Protein AF-A0A960PG20-F1 (afdb_monomer)

Sequence (84 aa):
NPNVALHWQVSENGDGVELWGTAELHDDVETKRRLWNGVFDYDLNAFAPGGPDDSPEAGFLAIKPRRAIVIRAYGTGGTQRWTA

Foldseek 3Di:
DQWDKDKDQPDPLRKIKIWIFGKDKALDLVVQVVCQPDPDPDHCCVVVVLGSPGRSVDIDIDTDTAKMKIAGNNNPVHIDIDGD

Radius of gyration: 16.44 Å; Cα contacts (8 Å, |Δi|>4): 144; chains: 1; bounding box: 33×29×44 Å

pLDDT: mean 96.4, std 1.96, range [89.25, 98.56]

Nearest PDB structures (foldseek):
  2fhq-assembly1_B  TM=8.044E-01  e=1.425E-04  Bacteroides thetaiotaomicron VPI-5482
  2hq7-assembly1_B  TM=8.888E-01  e=2.224E-03  Clostridium acetobutylicum
  2i02-assembly1_B  TM=8.121E-01  e=1.086E-03  Nostoc punctiforme PCC 73102
  7kq2-assembly1_A  TM=6.639E-01  e=3.563E-01  Streptococcus sp.
  3cp3-assembly1_A-2  TM=6.271E-01  e=3.659E+00  Corynebacterium diphtheriae NCTC 13129

Solvent-accessible surface area (backbone atoms only — not comparable to full-atom values): 4935 Å² total; per-residue (Å²): 130,47,74,46,76,49,80,43,78,77,44,94,71,40,23,31,40,40,39,34,32,40,51,45,83,47,64,51,55,68,63,32,56,65,52,58,60,88,72,59,98,63,72,54,46,83,81,36,78,46,43,52,82,63,27,87,89,52,67,46,74,51,73,50,73,50,34,38,36,42,31,28,45,77,48,77,68,39,75,49,79,50,69,115

Mean predicted aligned error: 3.22 Å

Secondary structure (DSSP, 8-state):
--EEEEEEE-STT--EEEEEEEEEEE--HHHHHHHSSSSSSS-GGGT-TTHHHH-TT--EEEEEEEEEEEESGGGTT-EEEEE-

Structure (mmCIF, N/CA/C/O backbone):
data_AF-A0A960PG20-F1
#
_entry.id   AF-A0A960PG20-F1
#
loop_
_atom_site.group_PDB
_atom_site.id
_atom_site.type_symbol
_atom_site.label_atom_id
_atom_site.label_alt_id
_atom_site.label_comp_id
_atom_site.label_asym_id
_atom_site.label_entity_id
_atom_site.label_seq_id
_atom_site.pdbx_PDB_ins_code
_atom_site.Cartn_x
_atom_site.Cartn_y
_atom_site.Cartn_z
_atom_site.occupancy
_atom_site.B_iso_or_equiv
_atom_site.auth_seq_id
_atom_site.auth_comp_id
_atom_site.auth_asym_id
_atom_site.auth_atom_id
_atom_site.pdbx_PDB_model_num
ATOM 1 N N . ASN A 1 1 ? 4.238 -16.926 1.515 1.00 92.50 1 ASN A N 1
ATOM 2 C CA . ASN A 1 1 ? 3.068 -16.878 2.420 1.00 92.50 1 ASN A CA 1
ATOM 3 C C . ASN A 1 1 ? 2.346 -15.564 2.146 1.00 92.50 1 ASN A C 1
ATOM 5 O O . ASN A 1 1 ? 2.964 -14.541 2.397 1.00 92.50 1 ASN A O 1
ATOM 9 N N . PRO A 1 2 ? 1.128 -15.567 1.576 1.00 96.88 2 PRO A N 1
ATOM 10 C CA . PRO A 1 2 ? 0.440 -14.339 1.165 1.00 96.88 2 PRO A CA 1
ATOM 11 C C . PRO A 1 2 ? -0.260 -13.608 2.319 1.00 96.88 2 PRO A C 1
ATOM 13 O O . PRO A 1 2 ? -0.743 -12.499 2.121 1.00 96.88 2 PRO A O 1
ATOM 16 N N . ASN A 1 3 ? -0.365 -14.209 3.509 1.00 98.06 3 ASN A N 1
ATOM 17 C CA . ASN A 1 3 ? -1.041 -13.579 4.640 1.00 98.06 3 ASN A CA 1
ATOM 18 C C . ASN A 1 3 ? -0.160 -12.484 5.237 1.00 98.06 3 ASN A C 1
ATOM 20 O O . ASN A 1 3 ? 0.954 -12.764 5.680 1.00 98.06 3 ASN A O 1
ATOM 24 N N . VAL A 1 4 ? -0.688 -11.263 5.294 1.00 98.25 4 VAL A N 1
ATOM 25 C CA . VAL A 1 4 ? 0.039 -10.092 5.793 1.00 98.25 4 VAL A CA 1
ATOM 26 C C . VAL A 1 4 ? -0.734 -9.363 6.883 1.00 98.25 4 VAL A C 1
ATOM 28 O O . VAL A 1 4 ? -1.970 -9.398 6.937 1.00 98.25 4 VAL A O 1
ATOM 31 N N . ALA A 1 5 ? 0.027 -8.686 7.737 1.00 97.75 5 ALA A N 1
ATOM 32 C CA . ALA A 1 5 ? -0.451 -7.682 8.668 1.00 97.75 5 ALA A CA 1
ATOM 33 C C . ALA A 1 5 ? 0.370 -6.405 8.455 1.00 97.75 5 ALA A C 1
ATOM 35 O O . ALA A 1 5 ? 1.593 -6.479 8.351 1.00 97.75 5 ALA A O 1
ATOM 36 N N . LEU A 1 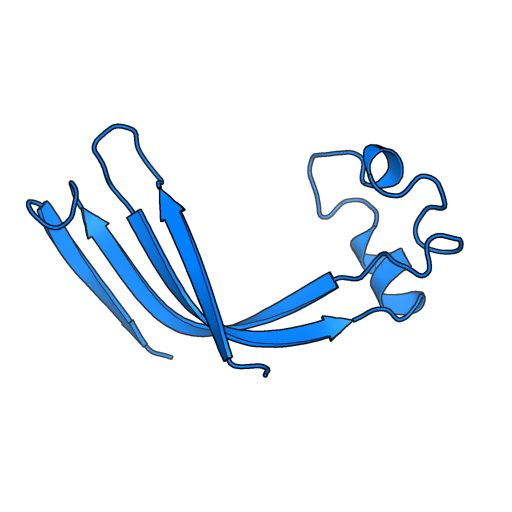6 ? -0.299 -5.261 8.361 1.00 97.81 6 LEU A N 1
ATOM 37 C CA . LEU A 1 6 ? 0.326 -3.952 8.234 1.00 97.81 6 LEU A CA 1
ATOM 38 C C . LEU A 1 6 ? -0.071 -3.115 9.450 1.00 97.81 6 LEU A C 1
ATOM 40 O O . LEU A 1 6 ? -1.226 -3.159 9.876 1.00 97.81 6 LEU A O 1
ATOM 44 N N . HIS A 1 7 ? 0.888 -2.387 10.013 1.00 96.81 7 HIS A N 1
ATOM 45 C CA . HIS A 1 7 ? 0.708 -1.615 11.235 1.00 96.81 7 HIS A CA 1
ATOM 46 C C . HIS A 1 7 ? 1.316 -0.228 11.060 1.00 96.81 7 HIS A C 1
ATOM 48 O O . HIS A 1 7 ? 2.468 -0.096 10.647 1.00 96.81 7 HIS A O 1
ATOM 54 N N . TRP A 1 8 ? 0.536 0.790 11.404 1.00 96.88 8 TRP A N 1
ATOM 55 C CA . TRP A 1 8 ? 0.969 2.177 11.422 1.00 96.88 8 TRP A CA 1
ATOM 56 C C . TRP A 1 8 ? 0.628 2.815 12.759 1.00 96.88 8 TRP A C 1
ATOM 58 O O . TRP A 1 8 ? -0.504 2.702 13.231 1.00 96.88 8 TRP A O 1
ATOM 68 N N . GLN A 1 9 ? 1.582 3.559 13.313 1.00 95.31 9 GLN A N 1
ATOM 69 C CA . GLN A 1 9 ? 1.285 4.611 14.275 1.00 95.31 9 GLN A CA 1
ATOM 70 C C . GLN A 1 9 ? 0.828 5.843 13.491 1.00 95.31 9 GLN A C 1
ATOM 72 O O . GLN A 1 9 ? 1.527 6.291 12.583 1.00 95.31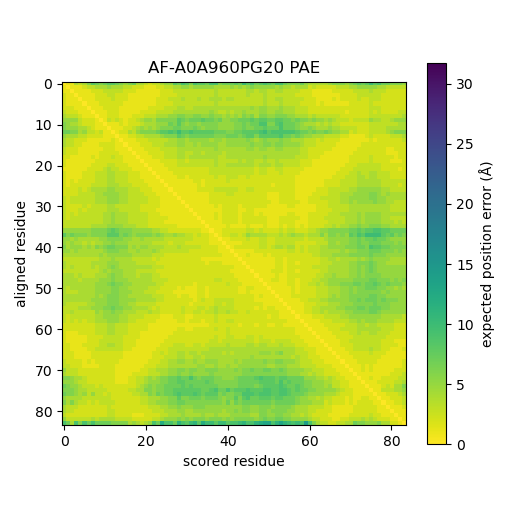 9 GLN A O 1
ATOM 77 N N . VAL A 1 10 ? -0.349 6.373 13.818 1.00 94.62 10 VAL A N 1
ATOM 78 C CA . VAL A 1 10 ? -0.970 7.482 13.071 1.00 94.62 10 VAL A CA 1
ATOM 79 C C . VAL A 1 10 ? -1.001 8.794 13.853 1.00 94.62 10 VAL A C 1
ATOM 81 O O . VAL A 1 10 ? -1.323 9.832 13.283 1.00 94.62 10 VAL A O 1
ATOM 84 N N . SER A 1 11 ? -0.659 8.774 15.145 1.00 95.38 11 SER A N 1
ATOM 85 C CA . SER A 1 11 ? -0.458 9.990 15.939 1.00 95.38 11 SER A CA 1
ATOM 86 C C . SER A 1 11 ? 0.578 9.801 17.050 1.00 95.38 11 SER A C 1
ATOM 88 O O . SER A 1 11 ? 0.841 8.686 17.509 1.00 95.38 11 SER A O 1
ATOM 90 N N . GLU A 1 12 ? 1.140 10.912 17.527 1.00 94.06 12 GLU A N 1
ATOM 91 C CA . GLU A 1 12 ? 2.055 10.943 18.680 1.00 94.06 12 GLU A CA 1
ATOM 92 C C . GLU A 1 12 ? 1.385 10.456 19.975 1.00 94.06 12 GLU A C 1
ATOM 94 O O . GLU A 1 12 ? 2.041 9.888 20.844 1.00 94.06 12 GLU A O 1
ATOM 99 N N . ASN A 1 13 ? 0.057 10.588 20.069 1.00 92.94 13 ASN A N 1
ATOM 100 C CA . ASN A 1 13 ? -0.741 10.142 21.215 1.00 92.94 13 ASN A CA 1
ATOM 101 C C . ASN A 1 13 ? -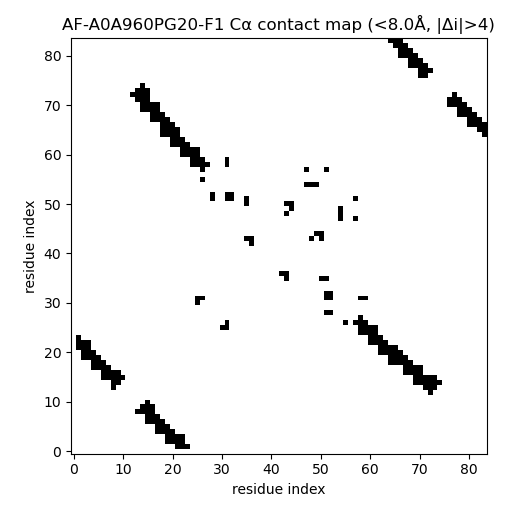0.877 8.612 21.307 1.00 92.94 13 ASN A C 1
ATOM 103 O O . ASN A 1 13 ? -1.533 8.111 22.220 1.00 92.94 13 ASN A O 1
ATOM 107 N N . GLY A 1 14 ? -0.289 7.867 20.369 1.00 93.50 14 GLY A N 1
ATOM 108 C CA . GLY A 1 14 ? -0.364 6.410 20.333 1.00 93.50 14 GLY A CA 1
ATOM 109 C C . GLY A 1 14 ? -1.611 5.869 19.653 1.00 93.50 14 GLY A C 1
ATOM 110 O O . GLY A 1 14 ? -2.009 4.736 19.931 1.00 93.50 14 GLY A O 1
ATOM 111 N N . ASP A 1 15 ? -2.260 6.657 18.793 1.00 97.56 15 ASP A N 1
ATOM 112 C CA . ASP A 1 15 ? -3.270 6.092 17.906 1.00 97.56 15 ASP A CA 1
ATOM 113 C C . ASP A 1 15 ? -2.585 5.222 16.847 1.00 97.56 15 ASP A C 1
ATOM 115 O O . ASP A 1 15 ? -1.542 5.591 16.297 1.00 97.56 15 ASP A O 1
ATOM 119 N N . GLY A 1 16 ? -3.195 4.084 16.534 1.00 97.25 16 GLY A N 1
ATOM 120 C CA . GLY A 1 16 ? -2.681 3.121 15.571 1.00 97.25 16 GLY A CA 1
ATOM 121 C C . GLY A 1 16 ? -3.756 2.591 14.633 1.00 97.25 16 GLY A C 1
ATOM 122 O O . GLY A 1 16 ? -4.950 2.594 14.948 1.00 97.25 16 GLY A O 1
ATOM 123 N N . VAL A 1 17 ? -3.317 2.114 13.472 1.00 97.62 17 VAL A N 1
ATOM 124 C CA . VAL A 1 17 ? -4.137 1.351 12.530 1.00 97.62 17 VAL A CA 1
ATOM 125 C C . VAL A 1 17 ? -3.438 0.035 12.240 1.00 97.62 17 VAL A C 1
ATOM 127 O O . VAL A 1 17 ? -2.276 0.015 11.840 1.00 97.62 17 VAL A O 1
ATOM 130 N N . GLU A 1 18 ? -4.168 -1.061 12.407 1.00 97.56 18 GLU A N 1
ATOM 131 C CA . GLU A 1 18 ? -3.722 -2.399 12.034 1.00 97.56 18 GLU A CA 1
ATOM 132 C C . GLU A 1 18 ? -4.643 -2.968 10.956 1.00 97.56 18 GLU A C 1
ATOM 134 O O . GLU A 1 18 ? -5.869 -2.910 11.073 1.00 97.56 18 GLU A O 1
ATOM 139 N N . LEU A 1 19 ? -4.059 -3.541 9.908 1.00 98.12 19 LEU A N 1
ATOM 140 C CA . LEU A 1 19 ? -4.770 -4.125 8.777 1.00 98.12 19 LEU A CA 1
ATOM 141 C C . LEU A 1 19 ? -4.280 -5.546 8.531 1.00 98.12 19 LEU A C 1
ATOM 143 O O . LEU A 1 19 ? -3.082 -5.797 8.488 1.00 98.12 19 LEU A O 1
ATOM 147 N N . TRP A 1 20 ? -5.209 -6.471 8.307 1.00 98.56 20 TRP A N 1
ATOM 148 C CA . TRP A 1 20 ? -4.912 -7.833 7.874 1.00 98.56 20 TRP A CA 1
ATOM 149 C C . TRP A 1 20 ? -5.523 -8.088 6.512 1.00 98.56 20 TRP A C 1
ATOM 151 O O . TRP A 1 20 ? -6.641 -7.652 6.223 1.00 98.56 20 TRP A O 1
ATOM 161 N N . GLY A 1 21 ? -4.819 -8.872 5.707 1.00 98.19 21 GLY A N 1
ATOM 162 C CA . GLY A 1 21 ? -5.236 -9.180 4.352 1.00 98.19 21 GLY A CA 1
ATOM 163 C C . GLY A 1 21 ? -4.388 -10.262 3.711 1.00 98.19 21 GLY A C 1
ATOM 164 O O . GLY A 1 21 ? -3.670 -11.008 4.384 1.00 98.19 21 GLY A O 1
ATOM 165 N N . THR A 1 22 ? -4.492 -10.311 2.392 1.00 98.50 22 THR A N 1
ATOM 166 C CA . THR A 1 22 ? -3.579 -11.066 1.535 1.00 98.50 22 THR A CA 1
ATOM 167 C C . THR A 1 22 ? -2.806 -10.106 0.642 1.00 98.50 22 THR A C 1
ATOM 169 O O . THR A 1 22 ? -3.319 -9.035 0.310 1.00 98.50 22 THR A O 1
ATOM 172 N N . ALA A 1 23 ? -1.577 -10.474 0.296 1.00 98.38 23 ALA A N 1
ATOM 173 C CA . ALA A 1 23 ? -0.707 -9.717 -0.589 1.00 98.38 23 ALA A CA 1
ATOM 174 C C . ALA A 1 23 ? -0.409 -10.502 -1.870 1.00 98.38 23 ALA A C 1
ATOM 176 O O . ALA A 1 23 ? -0.214 -11.720 -1.832 1.00 98.38 23 ALA A O 1
ATOM 177 N N . GLU A 1 24 ? -0.344 -9.779 -2.980 1.00 98.38 24 GLU A N 1
ATOM 178 C CA . GLU A 1 24 ? 0.014 -10.267 -4.309 1.00 98.38 24 GLU A CA 1
ATOM 179 C C . GLU A 1 24 ? 1.123 -9.367 -4.869 1.00 98.38 24 GLU A C 1
ATOM 181 O O . GLU A 1 24 ? 1.016 -8.142 -4.790 1.00 98.38 24 GLU A O 1
ATOM 186 N N . LEU A 1 25 ? 2.214 -9.967 -5.355 1.00 97.56 25 LEU A N 1
ATOM 187 C CA . LEU A 1 25 ? 3.339 -9.240 -5.944 1.00 97.56 25 LEU A CA 1
ATOM 188 C C . LEU A 1 25 ? 3.094 -9.047 -7.442 1.00 97.56 25 LEU A C 1
ATOM 190 O O . LEU A 1 25 ? 2.851 -10.020 -8.149 1.00 97.56 25 LEU A O 1
ATOM 194 N N . HIS A 1 26 ? 3.208 -7.803 -7.897 1.00 97.75 26 HIS A N 1
ATOM 195 C CA . HIS A 1 26 ? 3.229 -7.417 -9.302 1.00 97.75 26 HIS A CA 1
ATOM 196 C C . HIS A 1 26 ? 4.604 -6.841 -9.641 1.00 97.75 26 HIS A C 1
ATOM 198 O O . HIS A 1 26 ? 4.929 -5.710 -9.271 1.00 97.75 26 HIS A O 1
ATOM 204 N N . ASP A 1 27 ? 5.416 -7.635 -10.325 1.00 96.94 27 ASP A N 1
ATOM 205 C CA . ASP A 1 27 ? 6.764 -7.296 -10.793 1.00 96.94 27 ASP A CA 1
ATOM 206 C C . ASP A 1 27 ? 6.839 -7.161 -12.326 1.00 96.94 27 ASP A C 1
ATOM 208 O O . ASP A 1 27 ? 7.897 -6.869 -12.891 1.00 96.94 27 ASP A O 1
ATOM 212 N N . ASP A 1 28 ? 5.702 -7.301 -13.010 1.00 97.38 28 ASP A N 1
ATOM 213 C CA . ASP A 1 28 ? 5.599 -7.143 -14.451 1.00 97.38 28 ASP A CA 1
ATOM 214 C C . ASP A 1 28 ? 5.810 -5.680 -14.885 1.00 97.38 28 ASP A C 1
ATOM 216 O O . ASP A 1 28 ? 5.406 -4.720 -14.220 1.00 97.38 28 ASP A O 1
ATOM 220 N N . VAL A 1 29 ? 6.460 -5.497 -16.038 1.00 97.25 29 VAL A N 1
ATOM 221 C CA . VAL A 1 29 ? 6.834 -4.166 -16.543 1.00 97.25 29 VAL A CA 1
ATOM 222 C C . VAL A 1 29 ? 5.621 -3.281 -16.855 1.00 97.25 29 VAL A C 1
ATOM 224 O O . VAL A 1 29 ? 5.710 -2.060 -16.735 1.00 97.25 29 VAL A O 1
ATOM 227 N N . GLU A 1 30 ? 4.478 -3.865 -17.226 1.00 97.38 30 GLU A N 1
ATOM 228 C CA . GLU A 1 30 ? 3.263 -3.110 -17.545 1.00 97.38 30 GLU A CA 1
ATOM 229 C C . GLU A 1 30 ? 2.699 -2.438 -16.287 1.00 97.38 30 GLU A C 1
ATOM 231 O O . GLU A 1 30 ? 2.476 -1.222 -16.269 1.00 97.38 30 GLU A O 1
ATOM 236 N N . THR A 1 31 ? 2.555 -3.201 -15.202 1.00 97.12 31 THR A N 1
ATOM 237 C CA . THR A 1 31 ? 2.156 -2.684 -13.892 1.00 97.12 31 THR A CA 1
ATOM 238 C C . THR A 1 31 ? 3.162 -1.665 -13.384 1.00 97.12 31 THR A C 1
ATOM 240 O O . THR A 1 31 ? 2.750 -0.596 -12.923 1.00 97.12 31 THR A O 1
ATOM 243 N N . LYS A 1 32 ? 4.466 -1.946 -13.517 1.00 97.50 32 LYS A N 1
ATOM 244 C CA . LYS A 1 32 ? 5.503 -1.005 -13.090 1.00 97.50 32 LYS A CA 1
ATOM 245 C C . LYS A 1 32 ? 5.372 0.330 -13.804 1.00 97.50 32 LYS A C 1
ATOM 247 O O . LYS A 1 32 ? 5.209 1.339 -13.130 1.00 97.50 32 LYS A O 1
ATOM 252 N N . ARG A 1 33 ? 5.340 0.350 -15.139 1.00 96.94 33 ARG A N 1
ATOM 253 C CA . ARG A 1 33 ? 5.187 1.588 -15.928 1.00 96.94 33 ARG A CA 1
ATOM 254 C C . ARG A 1 33 ? 3.927 2.369 -15.557 1.00 96.94 33 ARG A C 1
ATOM 256 O O . ARG A 1 33 ? 3.979 3.593 -15.471 1.00 96.94 33 ARG A O 1
ATOM 263 N N . ARG A 1 34 ? 2.808 1.677 -15.311 1.00 96.19 34 ARG A N 1
ATOM 264 C CA . ARG A 1 34 ? 1.532 2.308 -14.939 1.00 96.19 34 ARG A CA 1
ATOM 265 C C . ARG A 1 34 ? 1.574 2.988 -13.571 1.00 96.19 34 ARG A C 1
ATOM 267 O O . ARG A 1 34 ? 0.943 4.026 -13.406 1.00 96.19 34 ARG A O 1
ATOM 274 N N . LEU A 1 35 ? 2.257 2.390 -12.596 1.00 96.81 35 LEU A N 1
ATOM 275 C CA . LEU A 1 35 ? 2.285 2.875 -11.212 1.00 96.81 35 LEU A CA 1
ATOM 276 C C . LEU A 1 35 ? 3.520 3.719 -10.880 1.00 96.81 35 LEU A C 1
ATOM 278 O O . LEU A 1 35 ? 3.551 4.345 -9.824 1.00 96.81 35 LEU A O 1
ATOM 282 N N . TRP A 1 36 ? 4.519 3.751 -11.768 1.00 96.81 36 TRP A N 1
ATOM 283 C CA . TRP A 1 36 ? 5.807 4.384 -11.486 1.00 96.81 36 TRP A CA 1
ATOM 284 C C . TRP A 1 36 ? 5.700 5.885 -11.217 1.00 96.81 36 TRP A C 1
ATOM 286 O O . TRP A 1 36 ? 6.406 6.423 -10.373 1.00 96.81 36 T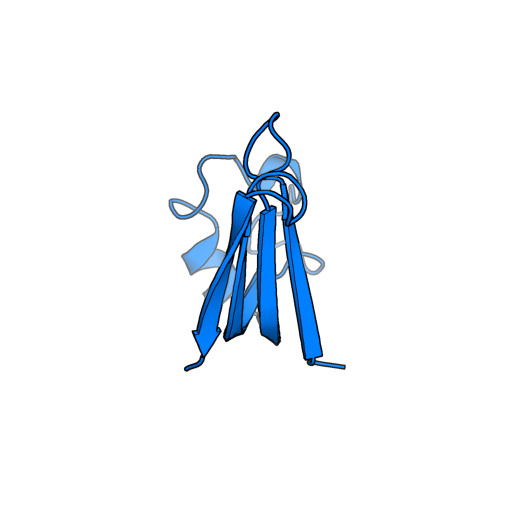RP A O 1
ATOM 296 N N . ASN A 1 37 ? 4.811 6.559 -11.950 1.00 94.00 37 ASN A N 1
ATOM 297 C CA . ASN A 1 37 ? 4.657 8.008 -11.919 1.00 94.00 37 ASN A CA 1
ATOM 298 C C . ASN A 1 37 ? 3.212 8.388 -11.581 1.00 94.00 37 ASN A C 1
ATOM 300 O O . ASN A 1 37 ? 2.268 7.747 -12.038 1.00 94.00 37 ASN A O 1
ATOM 304 N N . GLY A 1 38 ? 3.036 9.465 -10.812 1.00 90.12 38 GLY A N 1
ATOM 305 C CA . GLY A 1 38 ? 1.721 10.049 -10.518 1.00 90.12 38 GLY A CA 1
ATOM 306 C C . GLY A 1 38 ? 0.878 9.305 -9.475 1.00 90.12 38 GLY A C 1
ATOM 307 O O . GLY A 1 38 ? -0.224 9.756 -9.175 1.00 90.12 38 GLY A O 1
ATOM 308 N N . VAL A 1 39 ? 1.380 8.199 -8.915 1.00 94.81 39 VAL A N 1
ATOM 309 C CA . VAL A 1 39 ? 0.743 7.475 -7.797 1.00 94.81 39 VAL A CA 1
ATOM 310 C C . VAL A 1 39 ? 1.356 7.870 -6.454 1.00 94.81 39 VAL A C 1
ATOM 312 O O . VAL A 1 39 ? 0.628 8.079 -5.486 1.00 94.81 39 VAL A O 1
ATOM 315 N N . PHE A 1 40 ? 2.683 7.979 -6.403 1.00 93.44 40 PHE A N 1
ATOM 316 C CA . PHE A 1 40 ? 3.434 8.370 -5.213 1.00 93.44 40 PHE A CA 1
ATOM 317 C C . PHE A 1 40 ? 3.835 9.842 -5.304 1.00 93.44 40 PHE A C 1
ATOM 319 O O . PHE A 1 40 ? 4.042 10.378 -6.393 1.00 93.44 40 PHE A O 1
ATOM 326 N N . ASP A 1 41 ? 3.944 10.490 -4.149 1.00 94.69 41 ASP A N 1
ATOM 327 C CA . ASP A 1 41 ? 4.376 11.881 -3.994 1.00 94.69 41 ASP A CA 1
ATOM 328 C C . ASP A 1 41 ? 5.906 12.032 -3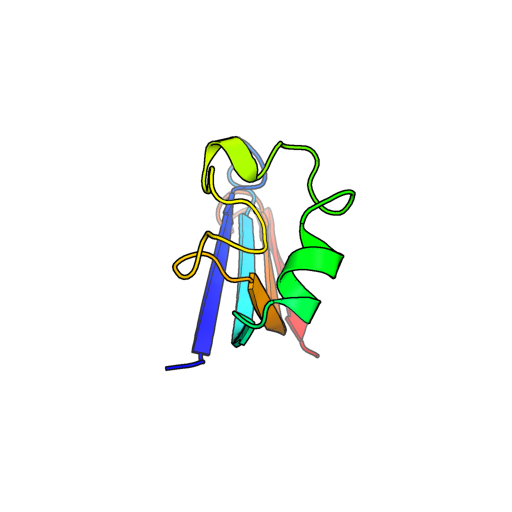.911 1.00 94.69 41 ASP A C 1
ATOM 330 O O . ASP A 1 41 ? 6.417 13.138 -3.736 1.00 94.69 41 ASP A O 1
ATOM 334 N N . TYR A 1 42 ? 6.642 10.932 -4.081 1.00 94.56 42 TYR A N 1
ATOM 335 C CA . TYR A 1 42 ? 8.098 10.883 -4.109 1.00 94.56 42 TYR A CA 1
ATOM 336 C C . TYR A 1 42 ? 8.619 10.190 -5.372 1.00 94.56 42 TYR A C 1
ATOM 338 O O . TYR A 1 42 ? 7.928 9.388 -6.001 1.00 94.56 42 TYR A O 1
ATOM 346 N N . ASP A 1 43 ? 9.867 10.499 -5.730 1.00 95.31 43 ASP A N 1
ATOM 347 C CA . ASP A 1 43 ? 10.546 9.898 -6.878 1.00 95.31 43 ASP A CA 1
ATOM 348 C C . ASP A 1 43 ? 10.977 8.459 -6.565 1.00 95.31 43 ASP A C 1
ATOM 350 O O . ASP A 1 43 ? 11.849 8.219 -5.726 1.00 95.31 43 ASP A O 1
ATOM 354 N N . LEU A 1 44 ? 10.383 7.492 -7.266 1.00 96.56 44 LEU A N 1
ATOM 355 C CA . LEU A 1 44 ? 10.741 6.081 -7.131 1.00 96.56 44 LEU A CA 1
ATOM 356 C C . LEU A 1 44 ? 12.161 5.783 -7.628 1.00 96.56 44 LEU A C 1
ATOM 358 O O . LEU A 1 44 ? 12.792 4.848 -7.131 1.00 96.56 44 LEU A O 1
ATOM 362 N N . ASN A 1 45 ? 12.707 6.594 -8.538 1.00 96.81 45 ASN A N 1
ATOM 363 C CA . ASN A 1 45 ? 14.065 6.400 -9.047 1.00 96.81 45 ASN A CA 1
ATOM 364 C C . ASN A 1 45 ? 15.130 6.637 -7.968 1.00 96.81 45 ASN A C 1
ATOM 366 O O . ASN A 1 45 ? 16.239 6.117 -8.080 1.00 96.81 45 ASN A O 1
ATOM 370 N N . ALA A 1 46 ? 14.796 7.358 -6.891 1.00 96.75 46 ALA A N 1
ATOM 371 C CA . ALA A 1 46 ? 15.676 7.507 -5.733 1.00 96.75 46 ALA A CA 1
ATOM 372 C C . ALA A 1 46 ? 15.949 6.168 -5.018 1.00 96.75 46 ALA A C 1
ATOM 374 O O . ALA A 1 46 ? 16.964 6.031 -4.336 1.00 96.75 46 ALA A O 1
ATOM 375 N N . PHE A 1 47 ? 15.061 5.183 -5.186 1.00 95.25 47 PHE A N 1
ATOM 376 C CA . PHE A 1 47 ? 15.177 3.841 -4.610 1.00 95.25 47 PHE A CA 1
ATOM 377 C C . PHE A 1 47 ? 15.529 2.782 -5.659 1.00 95.25 47 PHE A C 1
ATOM 379 O O . PHE A 1 47 ? 16.239 1.829 -5.349 1.00 95.25 47 PHE A O 1
ATOM 386 N N . ALA A 1 48 ? 15.050 2.960 -6.891 1.00 96.94 48 ALA A N 1
ATOM 387 C CA . ALA A 1 48 ? 15.251 2.054 -8.016 1.00 96.94 48 ALA A CA 1
ATOM 388 C C . ALA A 1 48 ? 15.703 2.848 -9.262 1.00 96.94 48 ALA A C 1
ATOM 390 O O . ALA A 1 48 ? 14.875 3.194 -10.107 1.00 96.94 48 ALA A O 1
ATOM 391 N N . PRO A 1 49 ? 17.008 3.171 -9.391 1.00 96.88 49 PRO A N 1
ATOM 392 C CA . PRO A 1 49 ? 17.506 4.086 -10.427 1.00 96.88 49 PRO A CA 1
ATOM 393 C C . PRO A 1 49 ? 17.310 3.612 -11.874 1.00 96.88 49 PRO A C 1
ATOM 395 O O . PRO A 1 49 ? 17.368 4.431 -12.787 1.00 96.88 49 PRO A O 1
ATOM 398 N N . GLY A 1 50 ? 17.084 2.310 -12.090 1.00 97.25 50 GLY A N 1
ATOM 399 C CA . GLY A 1 50 ? 16.764 1.730 -13.400 1.00 97.25 50 GLY A CA 1
ATOM 400 C C . GLY A 1 50 ? 15.324 1.987 -13.857 1.00 97.25 50 GLY A C 1
ATOM 401 O O . GLY A 1 50 ? 14.951 1.636 -14.976 1.00 97.25 50 GLY A O 1
ATOM 402 N N . GLY A 1 51 ? 14.499 2.619 -13.019 1.00 97.25 51 GLY A N 1
ATOM 403 C CA . GLY A 1 51 ? 13.121 2.931 -13.362 1.00 97.25 51 GLY A CA 1
ATOM 404 C C . GLY A 1 51 ? 12.251 1.674 -13.520 1.00 97.25 51 GLY A C 1
ATOM 405 O O . GLY A 1 51 ? 12.611 0.583 -13.074 1.00 97.25 51 GLY A O 1
ATOM 406 N N . PRO A 1 52 ? 11.084 1.788 -14.173 1.00 97.38 52 PRO A N 1
ATOM 407 C CA . PRO A 1 52 ? 10.166 0.661 -14.302 1.00 97.38 52 PRO A CA 1
ATOM 408 C C . PRO A 1 52 ? 10.710 -0.451 -15.215 1.00 97.38 52 PRO A C 1
ATOM 410 O O . PRO A 1 52 ? 10.271 -1.596 -15.100 1.00 97.38 52 PRO A O 1
ATOM 413 N N . ASP A 1 53 ? 11.648 -0.125 -16.106 1.00 97.62 53 ASP A N 1
ATOM 414 C CA . ASP A 1 53 ? 12.160 -1.010 -17.153 1.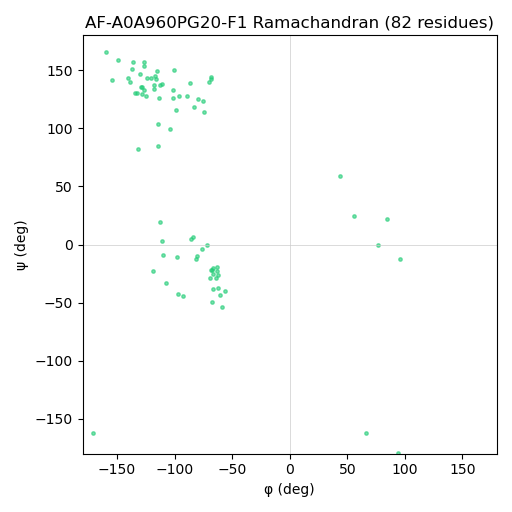00 97.62 53 ASP A CA 1
ATOM 415 C C . ASP A 1 53 ? 13.411 -1.785 -16.721 1.00 97.62 53 ASP A C 1
ATOM 417 O O . ASP A 1 53 ? 13.455 -3.001 -16.903 1.00 97.62 53 ASP A O 1
ATOM 421 N N . ASP A 1 54 ? 14.371 -1.113 -16.075 1.00 97.56 54 ASP A N 1
ATOM 422 C CA . ASP A 1 54 ? 15.700 -1.668 -15.779 1.00 97.56 54 ASP A CA 1
ATOM 423 C C . ASP A 1 54 ? 15.955 -1.889 -14.274 1.00 97.56 54 ASP A C 1
ATOM 425 O O . ASP A 1 54 ? 17.098 -2.042 -13.844 1.00 97.56 54 ASP A O 1
ATOM 429 N N . SER A 1 55 ? 14.892 -1.955 -13.465 1.00 97.12 55 SER A N 1
ATOM 430 C CA . SER A 1 55 ? 14.938 -2.420 -12.067 1.00 97.12 55 SER A CA 1
ATOM 431 C C . SER A 1 55 ? 14.147 -3.725 -11.897 1.00 97.12 55 SER A C 1
ATOM 433 O O . SER A 1 55 ? 12.953 -3.692 -11.567 1.00 97.12 55 SER A O 1
ATOM 435 N N . PRO A 1 56 ? 14.760 -4.896 -12.165 1.00 95.06 56 PRO A N 1
ATOM 436 C CA . PRO A 1 56 ? 14.104 -6.200 -12.024 1.00 95.06 56 PRO A CA 1
ATOM 437 C C . PRO A 1 56 ? 13.778 -6.569 -10.568 1.00 95.06 56 PRO A C 1
ATOM 439 O O . PRO A 1 56 ? 12.891 -7.379 -10.327 1.00 95.06 56 PRO A O 1
ATOM 442 N N . GLU A 1 57 ? 14.467 -5.973 -9.598 1.00 95.50 57 GLU A N 1
ATOM 443 C CA . GLU A 1 57 ? 14.238 -6.155 -8.161 1.00 95.50 57 GLU A CA 1
ATOM 444 C C . GLU A 1 57 ? 13.081 -5.315 -7.598 1.00 95.50 57 GLU A C 1
ATOM 446 O O . GLU A 1 57 ? 12.653 -5.540 -6.464 1.00 95.50 57 GLU A O 1
ATOM 451 N N . ALA A 1 58 ? 12.574 -4.348 -8.367 1.00 96.50 58 ALA A N 1
ATOM 452 C CA . ALA A 1 58 ? 11.452 -3.510 -7.967 1.00 96.50 58 ALA A CA 1
ATOM 453 C C . ALA A 1 58 ? 10.115 -4.173 -8.326 1.00 96.50 58 ALA A C 1
ATOM 455 O O . ALA A 1 58 ? 9.942 -4.704 -9.423 1.00 96.50 58 ALA A O 1
ATOM 456 N N . GLY A 1 59 ? 9.139 -4.080 -7.423 1.00 96.69 59 GLY A N 1
ATOM 457 C CA . GLY A 1 59 ? 7.782 -4.578 -7.635 1.00 96.69 59 GLY A CA 1
ATOM 458 C C . GLY A 1 59 ? 6.782 -3.915 -6.693 1.00 96.69 59 GLY A C 1
ATOM 459 O O . GLY A 1 59 ? 7.156 -3.277 -5.708 1.00 96.69 59 GLY A O 1
ATOM 460 N N . PHE A 1 60 ? 5.498 -4.072 -6.997 1.00 97.25 60 PHE A N 1
ATOM 461 C CA . PHE A 1 60 ? 4.396 -3.502 -6.228 1.00 97.25 60 PHE A CA 1
ATOM 462 C C . PHE A 1 60 ? 3.608 -4.599 -5.519 1.00 97.25 60 PHE A C 1
ATOM 464 O O . PHE A 1 60 ? 3.313 -5.641 -6.099 1.00 97.25 60 PHE A O 1
ATOM 471 N N . LEU A 1 61 ? 3.226 -4.359 -4.265 1.00 97.00 61 LEU A N 1
ATOM 472 C CA . LEU A 1 61 ? 2.360 -5.266 -3.514 1.00 97.00 61 LEU A CA 1
ATOM 473 C C . LEU A 1 61 ? 0.917 -4.766 -3.544 1.00 97.00 61 LEU A C 1
ATOM 475 O O . LEU A 1 61 ? 0.598 -3.722 -2.974 1.00 97.00 61 LEU A O 1
ATOM 479 N N . ALA A 1 62 ? 0.030 -5.542 -4.160 1.00 97.25 62 ALA A N 1
ATOM 480 C CA . ALA A 1 62 ? -1.405 -5.341 -4.046 1.00 97.25 62 ALA A CA 1
ATOM 481 C C . ALA A 1 62 ? -1.908 -6.009 -2.762 1.00 97.25 62 ALA A C 1
ATOM 483 O O . ALA A 1 62 ? -1.802 -7.225 -2.592 1.00 97.25 62 ALA A O 1
ATOM 484 N N . ILE A 1 63 ? -2.468 -5.213 -1.851 1.00 97.94 63 ILE A N 1
ATOM 485 C CA . ILE A 1 63 ? -3.033 -5.705 -0.592 1.00 97.94 63 I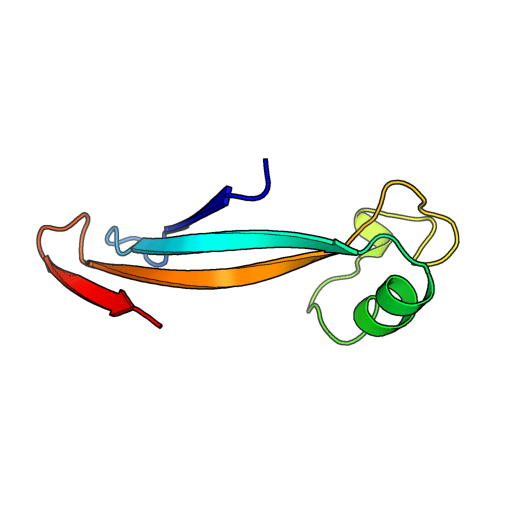LE A CA 1
ATOM 486 C C . ILE A 1 63 ? -4.553 -5.776 -0.722 1.00 97.94 63 ILE A C 1
ATOM 488 O O . ILE A 1 63 ? -5.193 -4.775 -1.037 1.00 97.94 63 ILE A O 1
ATOM 492 N N . LYS A 1 64 ? -5.139 -6.945 -0.442 1.00 98.12 64 LYS A N 1
ATOM 493 C CA . LYS A 1 64 ? -6.594 -7.160 -0.345 1.00 98.12 64 LYS A CA 1
ATOM 494 C C . LYS A 1 6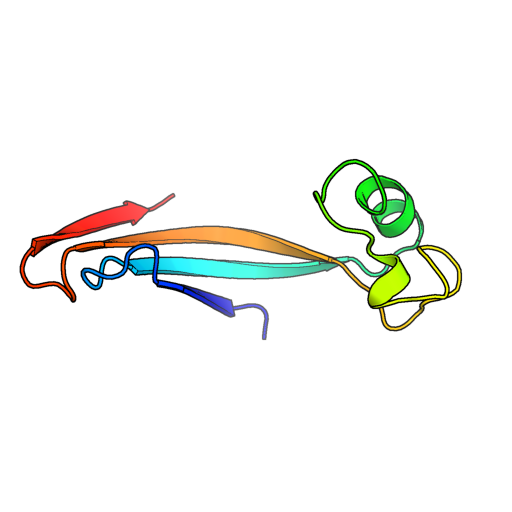4 ? -6.979 -7.256 1.140 1.00 98.12 64 LYS A C 1
ATOM 496 O O . LYS A 1 64 ? -6.747 -8.309 1.749 1.00 98.12 64 LYS A O 1
ATOM 501 N N . PRO A 1 65 ? -7.503 -6.178 1.760 1.00 98.00 65 PRO A N 1
ATOM 502 C CA . PRO A 1 65 ? -7.846 -6.170 3.179 1.00 98.00 65 PRO A CA 1
ATOM 503 C C . PRO A 1 65 ? -9.037 -7.080 3.479 1.00 98.00 65 PRO A C 1
ATOM 505 O O . PRO A 1 65 ? -10.000 -7.122 2.722 1.00 98.00 65 PRO A O 1
ATOM 508 N N . ARG A 1 66 ? -8.998 -7.762 4.626 1.00 98.19 66 ARG A N 1
ATOM 509 C CA . ARG A 1 66 ? -10.140 -8.521 5.175 1.00 98.19 66 ARG A CA 1
ATOM 510 C C . ARG A 1 66 ? -10.604 -8.010 6.534 1.00 98.19 66 ARG A C 1
ATOM 512 O O . ARG A 1 66 ? -11.716 -8.298 6.958 1.00 98.19 66 ARG A O 1
ATOM 519 N N . ARG A 1 67 ? -9.722 -7.319 7.260 1.00 98.31 67 ARG A N 1
ATOM 520 C CA . ARG A 1 67 ? -9.985 -6.793 8.601 1.00 98.31 67 ARG A CA 1
ATOM 521 C C . ARG A 1 67 ? -9.095 -5.591 8.861 1.00 98.31 67 ARG A C 1
ATOM 523 O O . ARG A 1 67 ? -7.915 -5.639 8.526 1.00 98.31 67 ARG A O 1
ATOM 530 N N . ALA A 1 68 ? -9.635 -4.582 9.530 1.00 98.06 68 ALA A N 1
ATOM 531 C CA . ALA A 1 68 ? -8.867 -3.453 10.032 1.00 98.06 68 ALA A CA 1
ATOM 532 C C . ALA A 1 68 ? -9.309 -3.083 11.451 1.00 98.06 68 ALA A C 1
ATOM 534 O O . ALA A 1 68 ? -10.462 -3.309 11.835 1.00 98.06 68 ALA A O 1
ATOM 535 N N . ILE A 1 69 ? -8.388 -2.531 12.232 1.00 97.81 69 ILE A N 1
ATOM 536 C CA . ILE A 1 69 ? -8.641 -2.008 13.570 1.00 97.81 69 ILE A CA 1
ATOM 537 C C . ILE A 1 69 ? -8.006 -0.628 13.679 1.00 97.81 69 ILE A C 1
ATOM 539 O O . ILE A 1 69 ? -6.830 -0.467 13.373 1.00 97.81 69 ILE A O 1
ATOM 543 N N . VAL A 1 70 ? -8.781 0.344 14.155 1.00 97.50 70 VAL A N 1
ATOM 544 C CA . VAL A 1 70 ? -8.260 1.610 14.677 1.00 97.50 70 VAL A CA 1
ATOM 545 C C . VAL A 1 70 ? -8.159 1.474 16.190 1.00 97.50 70 VAL A C 1
ATOM 547 O O . VAL A 1 70 ? -9.134 1.105 16.850 1.00 97.50 70 VAL A O 1
ATOM 550 N N . ILE A 1 71 ? -6.988 1.771 16.734 1.00 97.25 71 ILE A N 1
ATOM 551 C CA . ILE A 1 71 ? -6.672 1.723 18.158 1.00 97.25 71 ILE A CA 1
ATOM 552 C C . ILE A 1 71 ? -6.420 3.158 18.608 1.00 97.25 71 ILE A C 1
ATOM 554 O O . ILE A 1 71 ? -5.611 3.849 17.999 1.00 97.25 71 ILE A O 1
ATOM 558 N N . ARG A 1 72 ? -7.115 3.626 19.648 1.00 96.56 72 ARG A N 1
ATOM 559 C CA . ARG A 1 72 ? -6.922 4.981 20.185 1.00 96.56 72 ARG A CA 1
ATOM 560 C C . ARG A 1 72 ? -6.081 4.945 21.451 1.00 96.56 72 ARG A C 1
ATOM 562 O O . ARG A 1 72 ? -6.368 4.132 22.331 1.00 96.56 72 ARG A O 1
ATOM 569 N N . ALA A 1 73 ? -5.076 5.812 21.550 1.00 94.75 73 ALA A N 1
ATOM 570 C CA . ALA A 1 73 ? -4.184 5.944 22.705 1.00 94.75 73 ALA A CA 1
ATOM 571 C C . ALA A 1 73 ? -3.708 4.588 23.268 1.00 94.75 73 ALA A C 1
ATOM 573 O O . ALA A 1 73 ? -4.016 4.223 24.407 1.00 94.75 73 ALA A O 1
ATOM 574 N N . TYR A 1 74 ? -3.036 3.783 22.439 1.00 90.88 74 TYR A N 1
ATOM 575 C CA . TYR A 1 74 ? -2.569 2.429 22.778 1.00 90.88 74 TYR A CA 1
ATOM 576 C C . TYR A 1 74 ? -3.678 1.471 23.268 1.00 90.88 74 TYR A C 1
ATOM 578 O O . TYR A 1 74 ? -3.427 0.518 24.000 1.00 90.88 74 TYR A O 1
ATOM 586 N N . GLY A 1 75 ? -4.930 1.731 22.884 1.00 90.75 75 GLY A N 1
ATOM 587 C CA . GLY A 1 75 ? -6.111 0.940 23.232 1.00 90.75 75 GLY A CA 1
ATOM 588 C C . GLY A 1 75 ? -6.872 1.465 24.445 1.00 90.75 75 GLY A C 1
ATOM 589 O O . GLY A 1 75 ? -8.020 1.072 24.649 1.00 90.75 75 GLY A O 1
ATOM 590 N N . THR A 1 76 ? -6.293 2.397 25.207 1.00 94.19 76 THR A N 1
ATOM 591 C CA . THR A 1 76 ? -6.962 3.017 26.364 1.00 94.19 76 THR A CA 1
ATOM 592 C C . THR A 1 76 ? -8.110 3.934 25.944 1.00 94.19 76 THR A C 1
ATOM 594 O O . THR A 1 76 ? -9.108 4.038 26.653 1.00 94.19 76 THR A O 1
ATOM 597 N N . GLY A 1 77 ? -8.017 4.533 24.754 1.00 94.50 77 GLY A N 1
ATOM 598 C CA . GLY A 1 77 ? -9.068 5.351 24.149 1.00 94.50 77 GLY A CA 1
ATOM 599 C C . GLY A 1 77 ? -10.126 4.547 23.386 1.00 94.50 77 GLY A C 1
ATOM 600 O O . GLY A 1 77 ? -10.970 5.137 22.714 1.00 94.50 77 GLY A O 1
ATOM 601 N N . GLY A 1 78 ? -10.076 3.213 23.445 1.00 96.56 78 GLY A N 1
ATOM 602 C CA . GLY A 1 78 ? -10.999 2.324 22.745 1.00 96.56 78 GLY A CA 1
ATOM 603 C C . GLY A 1 78 ? -10.505 1.849 21.376 1.00 96.56 78 GLY A C 1
ATOM 604 O O . GLY A 1 78 ? -9.395 2.145 20.927 1.00 96.56 78 GLY A O 1
ATOM 605 N N . THR A 1 79 ? -11.347 1.046 20.717 1.00 96.69 79 THR A N 1
ATOM 606 C CA . THR A 1 79 ? -11.035 0.416 19.426 1.00 96.69 79 THR A CA 1
ATOM 607 C C . THR A 1 79 ? -12.236 0.448 18.489 1.00 96.69 79 THR A C 1
ATOM 609 O O . THR A 1 79 ? -13.361 0.179 18.908 1.00 96.69 79 THR A O 1
ATOM 612 N N . GLN A 1 80 ? -11.990 0.711 17.208 1.00 97.44 80 GLN A N 1
ATOM 613 C CA . GLN A 1 80 ? -12.973 0.551 16.137 1.00 97.44 80 GLN A CA 1
ATOM 614 C C . GLN A 1 80 ? -12.525 -0.589 15.228 1.00 97.44 80 GLN A C 1
ATOM 616 O O . GLN A 1 80 ? -11.346 -0.697 14.904 1.00 97.44 80 GLN A O 1
ATOM 621 N N . ARG A 1 81 ? -13.458 -1.453 14.822 1.00 97.75 81 ARG A N 1
ATOM 622 C CA . ARG A 1 81 ? -13.171 -2.621 13.982 1.00 97.75 81 ARG A CA 1
ATOM 623 C C . ARG A 1 81 ? -13.951 -2.542 12.679 1.00 97.75 81 ARG A C 1
ATOM 625 O O . ARG A 1 81 ? -15.106 -2.126 12.677 1.00 97.75 81 ARG A O 1
ATOM 632 N N . 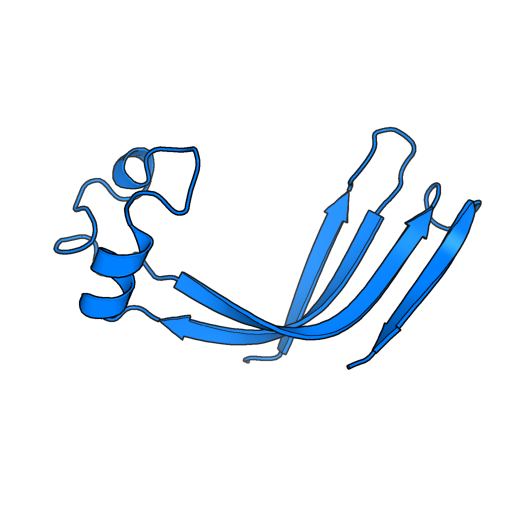TRP A 1 82 ? -13.323 -2.998 11.605 1.00 98.12 82 TRP A N 1
ATOM 633 C CA . TRP A 1 82 ? -13.941 -3.203 10.300 1.00 98.12 82 TRP A CA 1
ATOM 634 C C . TRP A 1 82 ? -13.619 -4.607 9.780 1.00 98.12 82 TRP A C 1
ATOM 636 O O . TRP A 1 82 ? -12.550 -5.156 10.063 1.00 98.12 82 TRP A O 1
ATOM 646 N N . THR A 1 83 ? -14.557 -5.193 9.038 1.00 96.94 83 THR A N 1
ATOM 647 C CA . THR A 1 83 ? -14.424 -6.469 8.318 1.00 96.94 83 THR A CA 1
ATOM 648 C C . THR A 1 83 ? -15.122 -6.321 6.965 1.00 96.94 83 THR A C 1
ATOM 650 O O . THR A 1 83 ? -16.123 -5.607 6.892 1.00 96.94 83 THR A O 1
ATOM 653 N N . ALA A 1 84 ? -14.548 -6.933 5.926 1.00 89.25 84 ALA A N 1
ATOM 654 C CA . ALA A 1 84 ? -15.067 -6.915 4.556 1.00 89.25 84 ALA A CA 1
ATOM 655 C C . ALA A 1 84 ? -16.344 -7.749 4.387 1.00 89.25 84 ALA A C 1
ATOM 657 O O . ALA A 1 84 ? -16.480 -8.759 5.117 1.00 89.25 84 ALA A O 1
#